Protein AF-A0A2R5L3Y3-F1 (afdb_monomer_lite)

Secondary structure (DSSP, 8-state):
-HHHHHHHH--GGGHHHHHHHHHHHHTSPPPSS---HHHHHHTTTTT-HHHHHHHHHHHHHHHHHHHHHHHHHHHHHHHTSTT----HHHHHHHHHHHHH--

Radius of gyration: 19.38 Å; chains: 1; bounding box: 50×32×42 Å

InterPro domains:
  IPR008906 HAT, C-terminal dimerisation domain [PF05699] (33-96)
  IPR012337 Ribonuclease H-like superfamily [SSF53098] (6-101)

Sequence (102 aa):
YEDLFLFVLRDESRMDDIKREFFEYAVCPAPQVDISPIQFWTARWSTWPLLSLCALSILAILVSRANVERAFSKLRVINRKERAAMTDANMMMYACIYYNKR

Organism: NCBI:txid34597

pLDDT: mean 74.78, std 13.36, range [46.06, 93.06]

Structure (mmCIF, N/CA/C/O backbone):
data_AF-A0A2R5L3Y3-F1
#
_entry.id   AF-A0A2R5L3Y3-F1
#
loop_
_atom_site.group_PDB
_atom_site.id
_atom_site.type_symbol
_atom_site.label_atom_id
_atom_site.label_alt_id
_atom_site.label_comp_id
_atom_site.label_asym_id
_atom_site.label_entity_id
_atom_site.label_seq_id
_atom_site.pdbx_PDB_ins_code
_atom_site.Cartn_x
_atom_site.Cartn_y
_atom_site.Cartn_z
_atom_site.occupancy
_atom_site.B_iso_or_equiv
_atom_site.auth_seq_id
_atom_site.auth_comp_id
_atom_site.auth_asym_id
_atom_site.auth_atom_id
_atom_site.pdbx_PDB_model_num
ATOM 1 N N . TYR A 1 1 ? 11.323 10.285 5.483 1.00 57.41 1 TYR A N 1
ATOM 2 C CA . TYR A 1 1 ? 10.496 9.302 4.746 1.00 57.41 1 TYR A CA 1
ATOM 3 C C . TYR A 1 1 ? 10.535 7.935 5.417 1.00 57.41 1 TYR A C 1
ATOM 5 O O . TYR A 1 1 ? 9.521 7.254 5.379 1.00 57.41 1 TYR A O 1
ATOM 13 N N . GLU A 1 2 ? 11.636 7.559 6.076 1.00 65.69 2 GLU A N 1
ATOM 14 C CA . GLU A 1 2 ? 11.745 6.307 6.844 1.00 65.69 2 GLU A CA 1
ATOM 15 C C . GLU A 1 2 ? 10.630 6.143 7.893 1.00 65.69 2 GLU A C 1
ATOM 17 O O . GLU A 1 2 ? 9.967 5.112 7.890 1.00 65.69 2 GLU A O 1
ATOM 22 N N . ASP A 1 3 ? 10.300 7.187 8.665 1.00 74.75 3 ASP A N 1
ATOM 23 C CA . ASP A 1 3 ? 9.203 7.143 9.655 1.00 74.75 3 ASP A CA 1
ATOM 24 C C . ASP A 1 3 ? 7.838 6.778 9.051 1.00 74.75 3 ASP A C 1
ATOM 26 O O . ASP A 1 3 ? 7.018 6.110 9.679 1.00 74.75 3 ASP A O 1
ATOM 30 N N . LEU A 1 4 ? 7.582 7.202 7.808 1.00 75.94 4 LEU A N 1
ATOM 31 C CA . LEU A 1 4 ? 6.329 6.921 7.106 1.00 75.94 4 LEU A CA 1
ATOM 32 C C . LEU A 1 4 ? 6.260 5.451 6.678 1.00 75.94 4 LEU A C 1
ATOM 34 O O . LEU A 1 4 ? 5.204 4.827 6.768 1.00 75.94 4 LEU A O 1
ATOM 38 N N . PHE A 1 5 ? 7.385 4.894 6.232 1.00 78.75 5 PHE A N 1
ATOM 39 C CA . PHE A 1 5 ? 7.484 3.488 5.862 1.00 78.75 5 PHE A CA 1
ATOM 40 C C . PHE A 1 5 ? 7.451 2.573 7.089 1.00 78.75 5 PHE A C 1
ATOM 42 O O . PHE A 1 5 ? 6.757 1.559 7.059 1.00 78.75 5 PHE A O 1
ATOM 49 N N . LEU A 1 6 ? 8.095 2.965 8.192 1.00 79.38 6 LEU A N 1
ATOM 50 C CA . LEU A 1 6 ? 7.996 2.268 9.478 1.00 79.38 6 LEU A CA 1
ATOM 51 C C . LEU A 1 6 ? 6.571 2.273 10.019 1.00 79.38 6 LEU A C 1
ATOM 53 O O . LEU A 1 6 ? 6.093 1.247 10.500 1.00 79.38 6 LEU A O 1
ATOM 57 N N . PHE A 1 7 ? 5.863 3.395 9.890 1.00 79.25 7 PHE A N 1
ATOM 58 C CA . PHE A 1 7 ? 4.465 3.486 10.301 1.00 79.25 7 PHE A CA 1
ATOM 59 C C . PHE A 1 7 ? 3.570 2.477 9.565 1.00 79.25 7 PHE A C 1
ATOM 61 O O . PHE A 1 7 ? 2.660 1.905 10.171 1.00 79.25 7 PHE A O 1
ATOM 68 N N . VAL A 1 8 ? 3.824 2.243 8.272 1.00 80.69 8 VAL A N 1
ATOM 69 C CA . VAL A 1 8 ? 3.048 1.286 7.473 1.00 80.69 8 VAL A CA 1
ATOM 70 C C . VAL A 1 8 ? 3.502 -0.157 7.703 1.00 80.69 8 VAL A C 1
ATOM 72 O O . VAL A 1 8 ? 2.654 -1.015 7.939 1.00 80.69 8 VAL A O 1
ATOM 75 N N . LEU A 1 9 ? 4.806 -0.438 7.646 1.00 80.94 9 LEU A N 1
ATOM 76 C CA . LEU A 1 9 ? 5.322 -1.807 7.745 1.00 80.94 9 LEU A CA 1
ATOM 77 C C . LEU A 1 9 ? 5.331 -2.365 9.164 1.00 80.94 9 LEU A C 1
ATOM 79 O O . LEU A 1 9 ? 5.210 -3.577 9.322 1.00 80.94 9 LEU A O 1
ATOM 83 N N . ARG A 1 10 ? 5.486 -1.506 10.179 1.00 82.25 10 ARG A N 1
ATOM 84 C CA . ARG A 1 10 ? 5.663 -1.895 11.590 1.00 82.25 10 ARG A CA 1
ATOM 85 C C . ARG A 1 10 ? 6.804 -2.902 11.809 1.00 82.25 10 ARG A C 1
ATOM 87 O O . ARG A 1 10 ? 6.776 -3.652 12.778 1.00 82.25 10 ARG A O 1
ATOM 94 N N . ASP A 1 11 ? 7.780 -2.914 10.904 1.00 80.56 11 ASP A N 1
ATOM 95 C CA . ASP A 1 11 ? 8.906 -3.844 10.885 1.00 80.56 11 ASP A CA 1
ATOM 96 C C . ASP A 1 11 ? 10.148 -3.143 10.319 1.00 80.56 11 ASP A C 1
ATOM 98 O O . ASP A 1 11 ? 10.199 -2.783 9.139 1.00 80.56 11 ASP A O 1
ATOM 102 N N . GLU A 1 12 ? 11.142 -2.931 11.181 1.00 82.06 12 GLU A N 1
ATOM 103 C CA . GLU A 1 12 ? 12.411 -2.279 10.840 1.00 82.06 12 GLU A CA 1
ATOM 104 C C . GLU A 1 12 ? 13.321 -3.167 9.984 1.00 82.06 12 GLU A C 1
ATOM 106 O O . GLU A 1 12 ? 14.093 -2.647 9.179 1.00 82.06 12 GLU A O 1
ATOM 111 N N . SER A 1 13 ? 13.197 -4.496 10.085 1.00 85.94 13 SER A N 1
ATOM 112 C CA . SER A 1 13 ? 14.077 -5.439 9.377 1.00 85.94 13 SER A CA 1
ATOM 113 C C . SER A 1 13 ? 13.918 -5.385 7.855 1.00 85.94 13 SER A C 1
ATOM 115 O O . SER A 1 13 ? 14.812 -5.784 7.115 1.00 85.94 13 SER A O 1
ATOM 117 N N . ARG A 1 14 ? 12.794 -4.837 7.382 1.00 84.94 14 ARG A N 1
ATOM 118 C CA . ARG A 1 14 ? 12.430 -4.728 5.962 1.00 84.94 14 ARG A CA 1
ATOM 119 C C . ARG A 1 14 ? 12.754 -3.360 5.363 1.00 84.94 14 ARG A C 1
ATOM 121 O O . ARG A 1 14 ? 12.419 -3.095 4.208 1.00 84.94 14 ARG A O 1
ATOM 128 N N . MET A 1 15 ? 13.378 -2.470 6.136 1.00 85.44 15 MET A N 1
ATOM 129 C CA . MET A 1 15 ? 13.685 -1.112 5.686 1.00 85.44 15 MET A CA 1
ATOM 130 C C . MET A 1 15 ? 14.720 -1.095 4.558 1.00 85.44 15 MET A C 1
ATOM 132 O O . MET A 1 15 ? 14.590 -0.312 3.618 1.00 85.44 15 MET A O 1
ATOM 136 N N . ASP A 1 16 ? 15.712 -1.984 4.611 1.00 88.62 16 ASP A N 1
ATOM 137 C CA . ASP A 1 16 ? 16.728 -2.091 3.560 1.00 88.62 16 ASP A CA 1
ATOM 138 C C . ASP A 1 16 ? 16.133 -2.593 2.237 1.00 88.62 16 ASP A C 1
ATOM 140 O O . ASP A 1 16 ? 16.488 -2.096 1.165 1.00 88.62 16 ASP A O 1
ATOM 144 N N . ASP A 1 17 ? 15.149 -3.495 2.303 1.00 89.25 17 ASP A N 1
ATOM 145 C CA . ASP A 1 17 ? 14.412 -3.950 1.123 1.00 89.25 17 ASP A CA 1
ATOM 146 C C . ASP A 1 17 ? 13.576 -2.820 0.501 1.00 89.25 17 ASP A C 1
ATOM 148 O O . ASP A 1 17 ? 13.590 -2.659 -0.721 1.00 89.25 17 ASP A O 1
ATOM 152 N N . ILE A 1 18 ? 12.907 -1.986 1.313 1.00 89.06 18 ILE A N 1
ATOM 153 C CA . ILE A 1 18 ? 12.202 -0.794 0.801 1.00 89.06 18 ILE A CA 1
ATOM 154 C C . ILE A 1 18 ? 13.182 0.168 0.145 1.00 89.06 18 ILE A C 1
ATOM 156 O O . ILE A 1 18 ? 12.887 0.692 -0.926 1.00 89.06 18 ILE A O 1
ATOM 160 N N . LYS A 1 19 ? 14.325 0.442 0.786 1.00 87.56 19 LYS A N 1
ATOM 161 C CA . LYS A 1 19 ? 15.335 1.354 0.235 1.00 87.56 19 LYS A CA 1
ATOM 162 C C . LYS A 1 19 ? 15.778 0.876 -1.140 1.00 87.56 19 LYS A C 1
ATOM 164 O O . LYS A 1 19 ? 15.795 1.680 -2.068 1.00 87.56 19 LYS A O 1
ATOM 169 N N . ARG A 1 20 ? 16.057 -0.424 -1.290 1.00 91.75 20 ARG A N 1
ATOM 170 C CA . ARG A 1 20 ? 16.386 -1.036 -2.584 1.00 91.75 20 ARG A CA 1
ATOM 171 C C . ARG A 1 20 ? 15.279 -0.808 -3.616 1.00 91.75 20 ARG A C 1
ATOM 173 O O . ARG A 1 20 ? 15.556 -0.234 -4.665 1.00 91.75 20 ARG A O 1
ATOM 180 N N . GLU A 1 21 ? 14.036 -1.180 -3.305 1.00 92.75 21 GLU A N 1
ATOM 181 C CA . GLU A 1 21 ? 12.897 -0.990 -4.220 1.00 92.75 21 GLU A CA 1
ATOM 182 C C . GLU A 1 21 ? 12.679 0.492 -4.579 1.00 92.75 21 GLU A C 1
ATOM 184 O O . GLU A 1 21 ? 12.365 0.833 -5.719 1.00 92.75 21 GLU A O 1
ATOM 189 N N . PHE A 1 22 ? 12.878 1.399 -3.621 1.00 89.50 22 PHE A N 1
ATOM 190 C CA . PHE A 1 22 ? 12.750 2.838 -3.831 1.00 89.50 22 PHE A CA 1
ATOM 191 C C . PHE A 1 22 ? 13.835 3.386 -4.758 1.00 89.50 22 PHE A C 1
ATOM 193 O O . PHE A 1 22 ? 13.534 4.205 -5.628 1.00 89.50 22 PHE A O 1
ATOM 200 N N . PHE A 1 23 ? 15.081 2.931 -4.608 1.00 90.00 23 PHE A N 1
ATOM 201 C CA . PHE A 1 23 ? 16.159 3.313 -5.516 1.00 90.00 23 PHE A CA 1
ATOM 202 C C . PHE A 1 23 ? 15.881 2.836 -6.940 1.00 90.00 23 PHE A C 1
ATOM 204 O O . PHE A 1 23 ? 16.034 3.625 -7.867 1.00 90.00 23 PHE A O 1
ATOM 211 N N . GLU A 1 24 ? 15.406 1.603 -7.117 1.00 89.88 24 GLU A N 1
ATOM 212 C CA . GLU A 1 24 ? 15.007 1.077 -8.429 1.00 89.88 24 GLU A CA 1
ATOM 213 C C . GLU A 1 24 ? 13.852 1.870 -9.052 1.00 89.88 24 GLU A C 1
ATOM 215 O O . GLU A 1 24 ? 13.871 2.179 -10.246 1.00 89.88 24 GLU A O 1
ATOM 220 N N . TYR A 1 25 ? 12.861 2.251 -8.246 1.00 88.31 25 TYR A N 1
ATOM 221 C CA . TYR A 1 25 ? 11.781 3.125 -8.688 1.00 88.31 25 TYR A CA 1
ATOM 222 C C . TYR A 1 25 ? 12.294 4.507 -9.118 1.00 88.31 25 TYR A C 1
ATOM 224 O O . TYR A 1 25 ? 11.851 5.025 -10.140 1.00 88.31 25 TYR A O 1
ATOM 232 N N . ALA A 1 26 ? 13.239 5.098 -8.381 1.00 86.50 26 ALA A N 1
ATOM 233 C CA . ALA A 1 26 ? 13.730 6.455 -8.628 1.00 86.50 26 ALA A CA 1
ATOM 234 C C . ALA A 1 26 ? 14.467 6.614 -9.969 1.00 86.50 26 ALA A C 1
ATOM 236 O O . ALA A 1 26 ? 14.453 7.701 -10.546 1.00 86.50 26 ALA A O 1
ATOM 237 N N . VAL A 1 27 ? 15.090 5.546 -10.478 1.00 88.56 27 VAL A N 1
ATOM 238 C CA . VAL A 1 27 ? 15.688 5.522 -11.827 1.00 88.56 27 VAL A CA 1
ATOM 239 C C . VAL A 1 27 ? 14.712 5.074 -12.916 1.00 88.56 27 VAL A C 1
ATOM 241 O O . VAL A 1 27 ? 15.037 5.153 -14.101 1.00 88.56 27 VAL A O 1
ATOM 244 N N . CYS A 1 28 ? 13.508 4.625 -12.552 1.00 82.12 28 CYS A N 1
ATOM 245 C CA . CYS A 1 28 ? 12.497 4.230 -13.520 1.00 82.12 28 CYS A CA 1
ATOM 246 C C . CYS A 1 28 ? 11.897 5.480 -14.191 1.00 82.12 28 CYS A C 1
ATOM 248 O O . CYS A 1 28 ? 11.504 6.424 -13.499 1.00 82.12 28 CYS A O 1
ATOM 250 N N . PRO A 1 29 ? 11.793 5.517 -15.531 1.00 77.62 29 PRO A N 1
ATOM 251 C CA . PRO A 1 29 ? 11.181 6.645 -16.213 1.00 77.62 29 PRO A CA 1
ATOM 252 C C . PRO A 1 29 ? 9.728 6.825 -15.767 1.00 77.62 29 PRO A C 1
ATOM 254 O O . PRO A 1 29 ? 8.973 5.857 -15.628 1.00 77.62 29 PRO A O 1
ATOM 257 N N . ALA A 1 30 ? 9.338 8.085 -15.562 1.00 73.38 30 ALA A N 1
ATOM 258 C CA . ALA A 1 30 ? 7.974 8.425 -15.190 1.00 73.38 30 ALA A CA 1
ATOM 259 C C . ALA A 1 30 ? 6.984 7.852 -16.224 1.00 73.38 30 ALA A C 1
ATOM 261 O O . ALA A 1 30 ? 7.262 7.891 -17.430 1.00 73.38 30 ALA A O 1
ATOM 262 N N . PRO A 1 31 ? 5.837 7.307 -15.782 1.00 69.00 31 PRO A N 1
ATOM 263 C CA . PRO A 1 31 ? 4.839 6.778 -16.699 1.00 69.00 31 PRO A CA 1
ATOM 264 C C . PRO A 1 31 ? 4.375 7.88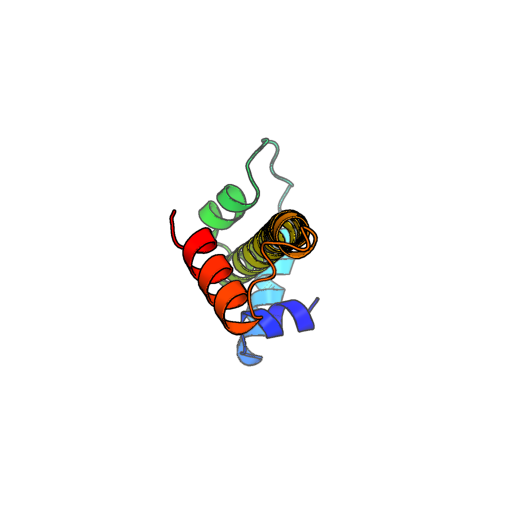7 -17.657 1.00 69.00 31 PRO A C 1
ATOM 266 O O . PRO A 1 31 ? 3.932 8.945 -17.228 1.00 69.00 31 PRO A O 1
ATOM 269 N N . GLN A 1 32 ? 4.469 7.625 -18.963 1.00 67.81 32 GLN A N 1
ATOM 270 C CA . GLN A 1 32 ? 4.073 8.539 -20.051 1.00 67.81 32 GLN A CA 1
ATOM 271 C C . GLN A 1 32 ? 2.544 8.628 -20.241 1.00 67.81 32 GLN A C 1
ATOM 273 O O . GLN A 1 32 ? 2.064 9.260 -21.177 1.00 67.81 32 GLN A O 1
ATOM 278 N N . VAL A 1 33 ? 1.772 7.946 -19.393 1.00 69.94 33 VAL A N 1
ATOM 279 C CA . VAL A 1 33 ? 0.327 7.751 -19.538 1.00 69.94 33 VAL A CA 1
ATOM 280 C C . VAL A 1 33 ? -0.366 8.236 -18.271 1.00 69.94 33 VAL A C 1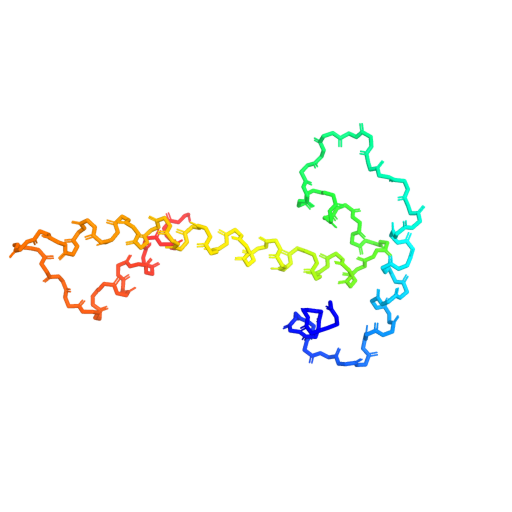
ATOM 282 O O . VAL A 1 33 ? 0.137 8.005 -17.170 1.00 69.94 33 VAL A O 1
ATOM 285 N N . ASP A 1 34 ? -1.532 8.860 -18.438 1.00 77.81 34 ASP A N 1
ATOM 286 C CA . ASP A 1 34 ? -2.417 9.329 -17.366 1.00 77.81 34 ASP A CA 1
ATOM 287 C C . ASP A 1 34 ? -3.059 8.136 -16.622 1.00 77.81 34 ASP A C 1
ATOM 289 O O . ASP A 1 34 ? -4.225 7.786 -16.803 1.00 77.81 34 ASP A O 1
ATOM 293 N N . ILE A 1 35 ? -2.241 7.412 -15.856 1.00 81.94 35 ILE A N 1
ATOM 294 C CA . ILE A 1 35 ? -2.640 6.243 -15.067 1.00 81.94 35 ILE A CA 1
ATOM 295 C C . ILE A 1 35 ? -2.897 6.702 -13.635 1.00 81.94 35 ILE A C 1
ATOM 297 O O . ILE A 1 35 ? -2.072 7.395 -13.037 1.00 81.94 35 ILE A O 1
ATOM 301 N N . SER A 1 36 ? -4.014 6.266 -13.043 1.00 86.12 36 SER A N 1
ATOM 302 C CA . SER A 1 36 ? -4.287 6.591 -11.643 1.00 86.12 36 SER A CA 1
ATOM 303 C C . SER A 1 36 ? -3.183 6.034 -10.724 1.00 86.12 36 SER A C 1
ATOM 305 O O . SER A 1 36 ? -2.731 4.901 -10.923 1.00 86.12 36 SER A O 1
ATOM 307 N N . PRO A 1 37 ? -2.770 6.762 -9.668 1.00 84.19 37 PRO A N 1
ATOM 308 C CA . PRO A 1 37 ? -1.721 6.298 -8.758 1.00 84.19 37 PRO A CA 1
ATOM 309 C C . PRO A 1 37 ? -2.005 4.914 -8.162 1.00 84.19 37 PRO A C 1
ATOM 311 O O . PRO A 1 37 ? 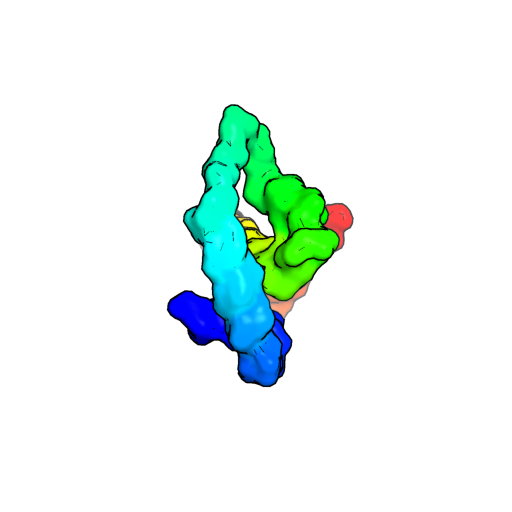-1.095 4.107 -8.010 1.00 84.19 37 PRO A O 1
ATOM 314 N N . ILE A 1 38 ? -3.274 4.602 -7.880 1.00 87.94 38 ILE A N 1
ATOM 315 C CA . ILE A 1 38 ? -3.676 3.282 -7.379 1.00 87.94 38 ILE A CA 1
ATOM 316 C C . ILE A 1 38 ? -3.366 2.206 -8.422 1.00 87.94 38 ILE A C 1
ATOM 318 O O . ILE A 1 38 ? -2.669 1.251 -8.105 1.00 87.94 38 ILE A O 1
ATOM 322 N N . GLN A 1 39 ? -3.809 2.377 -9.671 1.00 87.88 39 GLN A N 1
ATOM 323 C CA . GLN A 1 39 ? -3.538 1.408 -10.739 1.00 87.88 39 GLN A CA 1
ATOM 324 C C . GLN A 1 39 ? -2.037 1.241 -11.001 1.00 87.88 39 GLN A C 1
ATOM 326 O O . GLN A 1 39 ? -1.581 0.119 -11.216 1.00 87.88 39 GLN A O 1
ATOM 331 N N . PHE A 1 40 ? -1.267 2.331 -10.933 1.00 89.00 40 PHE A N 1
ATOM 332 C CA . PHE A 1 40 ? 0.187 2.303 -11.093 1.00 89.00 40 PHE A CA 1
ATOM 333 C C . PHE A 1 40 ? 0.864 1.381 -10.070 1.00 89.00 40 PHE A C 1
ATOM 335 O O . PHE A 1 40 ? 1.683 0.543 -10.456 1.00 89.00 40 PHE A O 1
ATOM 342 N N . TRP A 1 41 ? 0.521 1.529 -8.786 1.00 91.38 41 TRP A N 1
ATOM 343 C CA . TRP A 1 41 ? 1.098 0.725 -7.706 1.00 91.38 41 TRP A CA 1
ATOM 344 C C . TRP A 1 41 ? 0.514 -0.689 -7.672 1.00 91.38 41 TRP A C 1
ATOM 346 O O . TRP A 1 41 ? 1.244 -1.642 -7.423 1.00 91.38 41 TRP A O 1
ATOM 356 N N . THR A 1 42 ? -0.769 -0.867 -8.008 1.00 89.69 42 THR A N 1
ATOM 357 C CA . THR A 1 42 ? -1.381 -2.200 -8.122 1.00 89.69 42 THR A CA 1
ATOM 358 C C . THR A 1 42 ? -0.696 -3.048 -9.199 1.00 89.69 42 THR A C 1
ATOM 360 O O . THR A 1 42 ? -0.408 -4.218 -8.963 1.00 89.69 42 THR A O 1
ATOM 363 N N . ALA A 1 43 ? -0.365 -2.464 -10.354 1.00 89.81 43 ALA A N 1
ATOM 364 C CA . ALA A 1 43 ? 0.298 -3.179 -11.447 1.00 89.81 43 ALA A CA 1
ATOM 365 C C . ALA A 1 43 ? 1.751 -3.587 -11.140 1.00 89.81 43 ALA A C 1
ATOM 367 O O . ALA A 1 43 ? 2.303 -4.440 -11.829 1.00 89.81 43 ALA A O 1
ATOM 368 N N . ARG A 1 44 ? 2.381 -2.984 -10.124 1.00 89.56 44 ARG A N 1
ATOM 369 C CA . ARG A 1 44 ? 3.802 -3.176 -9.793 1.00 89.56 44 ARG A CA 1
ATOM 370 C C . ARG A 1 44 ? 4.049 -3.989 -8.529 1.00 89.56 44 ARG A C 1
ATOM 372 O O . ARG A 1 44 ? 5.196 -4.112 -8.110 1.00 89.56 44 ARG A O 1
ATOM 379 N N . TRP A 1 45 ? 3.013 -4.616 -7.974 1.00 88.75 45 TRP A N 1
ATOM 380 C CA . TRP A 1 45 ? 3.145 -5.514 -6.822 1.00 88.75 45 TRP A CA 1
ATOM 381 C C . TRP A 1 45 ? 4.173 -6.629 -7.018 1.00 88.75 45 TRP A C 1
ATOM 383 O O . TRP A 1 45 ? 4.826 -7.019 -6.060 1.00 88.75 45 TRP A O 1
ATOM 393 N N . SER A 1 46 ? 4.328 -7.137 -8.243 1.00 89.06 46 SER A N 1
ATOM 394 C CA . SER A 1 46 ? 5.314 -8.176 -8.556 1.00 89.06 46 SER A CA 1
ATOM 395 C C . SER A 1 46 ? 6.755 -7.668 -8.569 1.00 89.06 46 SER A C 1
ATOM 397 O O . SER A 1 46 ? 7.671 -8.455 -8.369 1.00 89.06 46 SER A O 1
ATOM 399 N N . THR A 1 47 ? 6.959 -6.379 -8.849 1.00 89.81 47 THR A N 1
ATOM 400 C CA . THR A 1 47 ? 8.290 -5.777 -9.014 1.00 89.81 47 THR A CA 1
ATOM 401 C C . THR A 1 47 ? 8.749 -5.108 -7.726 1.00 89.81 47 THR A C 1
ATOM 403 O O . THR A 1 47 ? 9.878 -5.315 -7.302 1.00 89.81 47 THR A O 1
ATOM 406 N N . TRP A 1 48 ? 7.858 -4.355 -7.080 1.00 93.06 48 TRP A N 1
ATOM 407 C CA . TRP A 1 48 ? 8.137 -3.622 -5.848 1.00 93.06 48 TRP A CA 1
ATOM 408 C C . TRP A 1 48 ? 7.038 -3.888 -4.813 1.00 93.06 48 TRP A C 1
ATOM 410 O O . TRP A 1 48 ? 6.167 -3.035 -4.602 1.00 93.06 48 TRP A O 1
ATOM 420 N N . PRO A 1 49 ? 6.987 -5.094 -4.226 1.00 91.94 49 PRO A N 1
ATOM 421 C CA . PRO A 1 49 ? 5.913 -5.488 -3.319 1.00 91.94 49 PRO A CA 1
ATOM 422 C C . PRO A 1 49 ? 5.840 -4.607 -2.068 1.00 91.94 49 PRO A C 1
ATOM 424 O O . PRO A 1 49 ? 4.744 -4.218 -1.652 1.00 91.94 49 PRO A O 1
ATOM 427 N N . LEU A 1 50 ? 6.983 -4.263 -1.471 1.00 91.12 50 LEU A N 1
ATOM 428 C CA . LEU A 1 50 ? 7.033 -3.470 -0.244 1.00 91.12 50 LEU A CA 1
ATOM 429 C C . LEU A 1 50 ? 6.695 -2.010 -0.497 1.00 91.12 50 LEU A C 1
ATOM 431 O O . LEU A 1 50 ? 5.889 -1.413 0.222 1.00 91.12 50 LEU A O 1
ATOM 435 N N . LEU A 1 51 ? 7.274 -1.440 -1.544 1.00 90.56 51 LEU A N 1
ATOM 436 C CA . LEU A 1 51 ? 7.032 -0.063 -1.923 1.00 90.56 51 LEU A CA 1
ATOM 437 C C . LEU A 1 51 ? 5.585 0.132 -2.385 1.00 90.56 51 LEU A C 1
ATOM 439 O O . LEU A 1 51 ? 4.960 1.120 -2.002 1.00 90.56 51 LEU A O 1
ATOM 443 N N . SER A 1 52 ? 5.019 -0.826 -3.130 1.00 91.88 52 SER A N 1
ATOM 444 C CA . SER A 1 52 ? 3.616 -0.784 -3.566 1.00 91.88 52 SER A CA 1
ATOM 445 C C . SER A 1 52 ? 2.650 -0.892 -2.388 1.00 91.88 52 SER A C 1
ATOM 447 O O . SER A 1 52 ? 1.690 -0.121 -2.320 1.00 91.88 52 SER A O 1
ATOM 449 N N . LEU A 1 53 ? 2.914 -1.785 -1.426 1.00 90.38 53 LEU A N 1
ATOM 450 C CA . LEU A 1 53 ? 2.140 -1.880 -0.184 1.00 90.38 53 LEU A CA 1
ATOM 451 C C . LEU A 1 53 ? 2.146 -0.547 0.575 1.00 90.38 53 LEU A C 1
ATOM 453 O O . LEU A 1 53 ? 1.088 -0.047 0.975 1.00 90.38 53 LEU A O 1
ATOM 457 N N . CYS A 1 54 ? 3.327 0.046 0.747 1.00 89.25 54 CYS A N 1
ATOM 458 C CA . CYS A 1 54 ? 3.485 1.321 1.433 1.00 89.25 54 CYS A CA 1
ATOM 459 C C . CYS A 1 54 ? 2.768 2.456 0.704 1.00 89.25 54 CYS A C 1
ATOM 461 O O . CYS A 1 54 ? 1.973 3.173 1.314 1.00 89.25 54 CYS A O 1
ATOM 463 N N . ALA A 1 55 ? 2.985 2.588 -0.603 1.00 88.81 55 ALA A N 1
ATOM 464 C CA . ALA A 1 55 ? 2.370 3.625 -1.416 1.00 88.81 55 ALA A CA 1
ATOM 465 C C . ALA A 1 55 ? 0.838 3.532 -1.403 1.00 88.81 55 ALA A C 1
ATOM 467 O O . ALA A 1 55 ? 0.166 4.538 -1.175 1.00 88.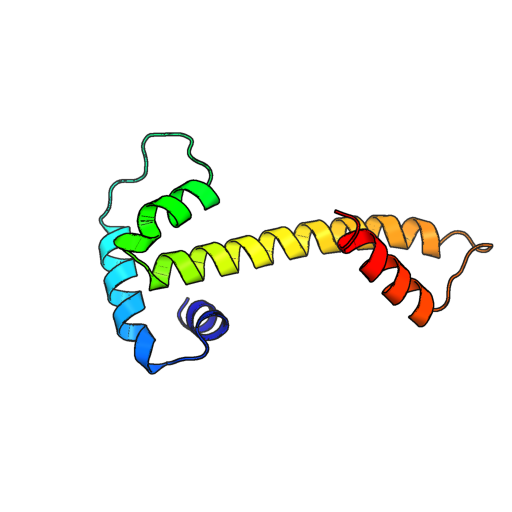81 55 ALA A O 1
ATOM 468 N N . LEU A 1 56 ? 0.270 2.333 -1.566 1.00 89.44 56 LEU A N 1
ATOM 469 C CA . LEU A 1 56 ? -1.180 2.125 -1.508 1.00 89.44 56 LEU A CA 1
ATOM 470 C C . LEU A 1 56 ? -1.754 2.423 -0.120 1.00 89.44 56 LEU A C 1
ATOM 472 O O . LEU A 1 56 ? -2.806 3.054 -0.022 1.00 89.44 56 LEU A O 1
ATOM 476 N N . SER A 1 57 ? -1.056 2.037 0.949 1.00 87.25 57 SER A N 1
ATOM 477 C CA . SER A 1 57 ? -1.483 2.327 2.324 1.00 87.25 57 SER A CA 1
ATOM 478 C C . SER A 1 57 ? -1.482 3.829 2.609 1.00 87.25 57 SER A C 1
ATOM 480 O O . SER A 1 57 ? -2.442 4.361 3.167 1.00 87.25 57 SER A O 1
ATOM 482 N N . ILE A 1 58 ? -0.444 4.542 2.167 1.00 84.88 58 ILE A N 1
ATOM 483 C CA . ILE A 1 58 ? -0.350 6.002 2.292 1.00 84.88 58 ILE A CA 1
ATOM 484 C C . ILE A 1 58 ? -1.463 6.684 1.485 1.00 84.88 58 ILE A C 1
ATOM 486 O O . ILE A 1 58 ? -2.149 7.568 2.003 1.00 84.88 58 ILE A O 1
ATOM 490 N N . LEU A 1 59 ? -1.692 6.252 0.241 1.00 83.88 59 LEU A N 1
ATOM 491 C CA . LEU A 1 59 ? -2.769 6.771 -0.606 1.00 83.88 59 LEU A CA 1
ATOM 492 C C . LEU A 1 59 ? -4.147 6.540 0.032 1.00 83.88 59 LEU A C 1
ATOM 494 O O . LEU A 1 59 ? -4.980 7.446 0.035 1.00 83.88 59 LEU A O 1
ATOM 498 N N . ALA A 1 60 ? -4.375 5.374 0.640 1.00 81.94 60 ALA A N 1
ATOM 499 C CA . ALA A 1 60 ? -5.610 5.075 1.359 1.00 81.94 60 ALA A CA 1
ATOM 500 C C . ALA A 1 60 ? -5.808 5.985 2.585 1.00 81.94 60 ALA A C 1
ATOM 502 O O . ALA A 1 60 ? -6.915 6.485 2.805 1.00 81.94 60 ALA A O 1
ATOM 503 N N . ILE A 1 61 ? -4.743 6.271 3.347 1.00 75.81 61 ILE A N 1
ATOM 504 C CA . ILE A 1 61 ? -4.795 7.202 4.485 1.00 75.81 61 ILE A CA 1
ATOM 505 C C . ILE A 1 61 ? -5.186 8.606 4.015 1.00 75.81 61 ILE A C 1
ATOM 507 O O . ILE A 1 61 ? -6.082 9.216 4.603 1.00 75.81 61 ILE A O 1
ATOM 511 N N . LEU A 1 62 ? -4.564 9.117 2.951 1.00 65.50 62 LEU A N 1
ATOM 512 C CA . LEU A 1 62 ? -4.852 10.457 2.426 1.00 65.50 62 LEU A CA 1
ATOM 513 C C . LEU A 1 62 ? -6.296 10.579 1.922 1.00 65.50 62 LEU A C 1
ATOM 515 O O . LEU A 1 62 ? -6.985 11.547 2.251 1.00 65.50 62 LEU A O 1
ATOM 519 N N . VAL A 1 63 ? -6.788 9.565 1.206 1.00 61.22 63 VAL A N 1
ATOM 520 C CA . VAL A 1 63 ? -8.191 9.501 0.768 1.00 61.22 63 VAL A CA 1
ATOM 521 C C . VAL A 1 63 ? -9.139 9.443 1.969 1.00 61.22 63 VAL A C 1
ATOM 523 O O . VAL A 1 63 ? -10.183 10.100 1.963 1.00 61.22 63 VAL A O 1
ATOM 526 N N . SER A 1 64 ? -8.779 8.709 3.027 1.00 59.50 64 SER A N 1
ATOM 527 C CA . SER A 1 64 ? -9.586 8.652 4.248 1.00 59.50 64 SER A CA 1
ATOM 528 C C . SER A 1 64 ? -9.683 10.017 4.934 1.00 59.50 64 SER A C 1
ATOM 530 O O . SER A 1 64 ? -10.786 10.418 5.284 1.00 59.50 64 SER A O 1
ATOM 532 N N . ARG A 1 65 ? -8.589 10.787 5.042 1.00 58.97 65 ARG A N 1
ATOM 533 C CA . ARG A 1 65 ? -8.587 12.101 5.711 1.00 58.97 65 ARG A CA 1
ATOM 534 C C . ARG A 1 65 ? -9.498 13.106 5.013 1.00 58.97 65 ARG A C 1
ATOM 536 O O . ARG A 1 65 ? -10.344 13.706 5.667 1.00 58.97 65 ARG A O 1
ATOM 543 N N . ALA A 1 66 ? -9.402 13.219 3.688 1.00 59.47 66 ALA A N 1
ATOM 544 C CA . ALA A 1 66 ? -10.254 14.126 2.917 1.00 59.47 66 ALA A CA 1
ATOM 545 C C . ALA A 1 66 ? -11.748 13.752 3.015 1.00 59.47 66 ALA A C 1
ATOM 547 O O . ALA A 1 66 ? -12.620 14.620 3.109 1.00 59.47 66 ALA A O 1
ATOM 548 N N . ASN A 1 67 ? -12.060 12.452 3.031 1.00 57.78 67 ASN A N 1
ATOM 549 C CA . ASN A 1 67 ? -13.431 11.974 3.214 1.00 57.78 67 ASN A CA 1
ATOM 550 C C . ASN A 1 67 ? -13.939 12.221 4.642 1.00 57.78 67 ASN A C 1
ATOM 552 O O . ASN A 1 67 ? -15.064 12.697 4.806 1.00 57.78 67 ASN A O 1
ATOM 556 N N . VAL A 1 68 ? -13.088 11.978 5.644 1.00 57.84 68 VAL A N 1
ATOM 557 C CA . VAL A 1 68 ? -13.3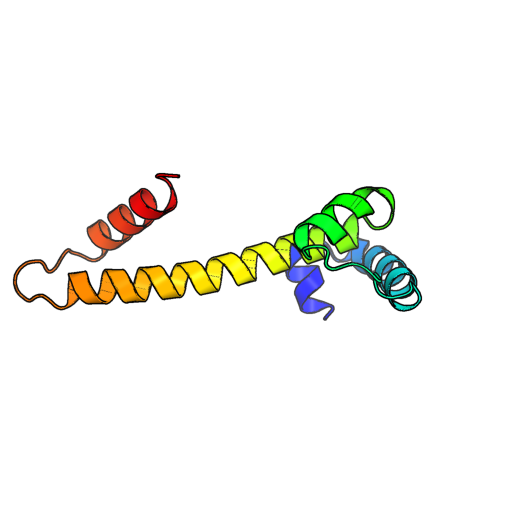17 12.251 7.070 1.00 57.84 68 VAL A CA 1
ATOM 558 C C . VAL A 1 68 ? -13.618 13.722 7.313 1.00 57.84 68 VAL A C 1
ATOM 560 O O . VAL A 1 68 ? -14.656 14.036 7.894 1.00 57.84 68 VAL A O 1
ATOM 563 N N . GLU A 1 69 ? -12.815 14.631 6.776 1.00 59.75 69 GLU A N 1
ATOM 564 C CA . GLU A 1 69 ? -13.057 16.074 6.853 1.00 59.75 69 GLU A CA 1
ATOM 565 C C . GLU A 1 69 ? -14.365 16.485 6.169 1.00 59.75 69 GLU A C 1
ATOM 567 O O . GLU A 1 69 ? -15.152 17.254 6.733 1.00 59.75 69 GLU A O 1
ATOM 572 N N . ARG A 1 70 ? -14.657 15.932 4.984 1.00 62.25 70 ARG A N 1
ATOM 573 C CA . ARG A 1 70 ? -15.912 16.209 4.272 1.00 62.25 70 ARG A CA 1
ATOM 574 C C . ARG A 1 70 ? -17.129 15.722 5.060 1.00 62.25 70 ARG A C 1
ATOM 576 O O . ARG A 1 70 ? -18.135 16.433 5.104 1.00 62.25 70 ARG A O 1
ATOM 583 N N . ALA A 1 71 ? -17.072 14.549 5.689 1.00 58.00 71 ALA A N 1
ATOM 584 C CA . ALA A 1 71 ? -18.189 14.082 6.505 1.00 58.00 71 ALA A CA 1
ATOM 585 C C . ALA A 1 71 ? -18.285 14.829 7.832 1.00 58.00 71 ALA A C 1
ATOM 587 O O . ALA A 1 71 ? -19.396 15.164 8.217 1.00 58.00 71 ALA A O 1
ATOM 588 N N . PHE A 1 72 ? -17.180 15.170 8.501 1.00 61.25 72 PHE A N 1
ATOM 589 C CA . PHE A 1 72 ? -17.233 16.020 9.694 1.00 61.25 72 PHE A CA 1
ATOM 590 C C . PHE A 1 72 ? -17.801 17.404 9.378 1.00 61.25 72 PHE A C 1
ATOM 592 O O . PHE A 1 72 ? -18.577 17.932 10.169 1.00 61.25 72 PHE A O 1
ATOM 599 N N . SER A 1 73 ? -17.497 17.970 8.208 1.00 62.53 73 SER A N 1
ATOM 600 C CA . SER A 1 73 ? -18.127 19.205 7.731 1.00 62.53 73 SER A CA 1
ATOM 601 C C . SER A 1 73 ? -19.646 19.041 7.566 1.00 62.53 73 SER A C 1
ATOM 603 O O . SER A 1 73 ? -20.417 19.854 8.077 1.00 62.53 73 SER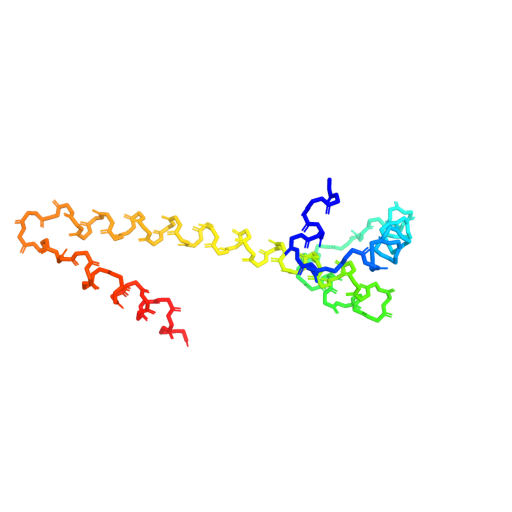 A O 1
ATOM 605 N N . LYS A 1 74 ? -20.105 17.938 6.957 1.00 60.34 74 LYS A N 1
ATOM 606 C CA . LYS A 1 74 ? -21.542 17.621 6.832 1.00 60.34 74 LYS A CA 1
ATOM 607 C C . LYS A 1 74 ? -22.216 17.338 8.182 1.00 60.34 74 LYS A C 1
ATOM 609 O O . LYS A 1 74 ? -23.325 17.806 8.420 1.00 60.34 74 LYS A O 1
ATOM 614 N N . LEU A 1 75 ? -21.551 16.623 9.085 1.00 59.25 75 LEU A N 1
ATOM 615 C CA . LEU A 1 75 ? -22.045 16.321 10.431 1.00 59.25 75 LEU A CA 1
ATOM 616 C C . LEU A 1 75 ? -22.079 17.575 11.317 1.00 59.25 75 LEU A C 1
ATOM 618 O O . LEU A 1 75 ? -22.969 17.712 12.150 1.00 59.25 75 LEU A O 1
ATOM 622 N N . ARG A 1 76 ? -21.191 18.550 11.093 1.00 59.19 76 ARG A N 1
ATOM 623 C CA . ARG A 1 76 ? -21.232 19.863 11.758 1.00 59.19 76 ARG A CA 1
ATOM 624 C C . ARG A 1 76 ? -22.501 20.650 11.418 1.00 59.19 76 ARG A C 1
ATOM 626 O O . ARG A 1 76 ? -23.004 21.374 12.272 1.00 59.19 76 ARG A O 1
ATOM 633 N N . VAL A 1 77 ? -23.043 20.491 10.207 1.00 58.41 77 VAL A N 1
ATOM 634 C CA . VAL A 1 77 ? -24.342 21.076 9.815 1.00 58.41 77 VAL A CA 1
ATOM 635 C C . VAL A 1 77 ? -25.495 20.433 10.591 1.00 58.41 77 VAL A C 1
ATOM 637 O O . VAL A 1 77 ? -26.436 21.129 10.967 1.00 58.41 77 VAL A O 1
ATOM 640 N N . ILE A 1 78 ? -25.407 19.131 10.879 1.00 56.28 78 ILE A N 1
ATOM 641 C CA . ILE A 1 78 ? -26.393 18.412 11.701 1.00 56.28 78 ILE A CA 1
ATOM 642 C C . ILE A 1 78 ? -26.291 18.857 13.168 1.00 56.28 78 ILE A C 1
ATOM 644 O O . ILE A 1 78 ? -27.313 19.131 13.788 1.00 56.28 78 ILE A O 1
ATOM 648 N N . ASN A 1 79 ? -25.074 19.036 13.689 1.00 52.81 79 ASN A N 1
ATOM 649 C CA . ASN A 1 79 ? -24.850 19.397 15.092 1.00 52.81 79 ASN A CA 1
ATOM 650 C C . ASN A 1 79 ? -25.193 20.868 15.435 1.00 52.81 79 ASN A C 1
ATOM 652 O O . ASN A 1 79 ? -25.386 21.205 16.595 1.00 52.81 79 ASN A O 1
ATOM 656 N N . ARG A 1 80 ? -25.282 21.770 14.443 1.00 55.78 80 ARG A N 1
ATOM 657 C CA . ARG A 1 80 ? -25.576 23.205 14.665 1.00 55.78 80 ARG A CA 1
ATOM 658 C C . ARG A 1 80 ? -27.055 23.588 14.617 1.00 55.78 80 ARG A C 1
ATOM 660 O O . ARG A 1 80 ? -27.381 24.730 14.927 1.00 55.78 80 ARG A O 1
ATOM 667 N N . LYS A 1 81 ? -27.966 22.691 14.229 1.00 53.53 81 LYS A N 1
ATOM 668 C CA . LYS A 1 81 ? -29.402 22.979 14.348 1.00 53.53 81 LYS A CA 1
ATOM 669 C C . LYS A 1 81 ? -29.821 22.677 15.782 1.00 53.53 81 LYS A C 1
ATOM 671 O O . LYS A 1 81 ? -30.013 21.514 16.116 1.00 53.53 81 LYS A O 1
ATOM 676 N N . GLU A 1 82 ? -30.013 23.720 16.590 1.00 52.22 82 GLU A N 1
ATOM 677 C CA . GLU A 1 82 ? -30.412 23.725 18.018 1.00 52.22 82 GLU A CA 1
ATOM 678 C C . GLU A 1 82 ? -31.636 22.852 18.400 1.00 52.22 82 GLU A C 1
ATOM 680 O O . GLU A 1 82 ? -32.006 22.782 19.565 1.00 52.22 82 GLU A O 1
ATOM 685 N N . ARG A 1 83 ? -32.266 22.143 17.453 1.00 52.22 83 ARG A N 1
ATOM 686 C CA . ARG A 1 83 ? -33.369 21.193 17.680 1.00 52.22 83 ARG A CA 1
ATOM 687 C C . ARG A 1 83 ? -33.029 19.721 17.397 1.00 52.22 83 ARG A C 1
ATOM 689 O O . ARG A 1 83 ? -33.892 18.873 17.585 1.00 52.22 83 ARG A O 1
ATOM 696 N N . ALA A 1 84 ? -31.814 19.406 16.941 1.00 53.66 84 ALA A N 1
ATOM 697 C CA . ALA A 1 84 ? -31.384 18.047 16.582 1.00 53.66 84 ALA A CA 1
ATOM 698 C C . ALA A 1 84 ? -29.992 17.696 17.142 1.00 53.66 84 ALA A C 1
ATOM 700 O O . ALA A 1 84 ? -29.275 16.885 16.556 1.00 53.66 84 ALA A O 1
ATOM 701 N N . ALA A 1 85 ? -29.596 18.328 18.253 1.00 52.22 85 ALA A N 1
ATOM 702 C CA . ALA A 1 85 ? -28.336 18.041 18.927 1.00 52.22 85 ALA A CA 1
ATOM 703 C C . ALA A 1 85 ? -28.335 16.579 19.396 1.00 52.22 85 ALA A C 1
ATOM 705 O O . ALA A 1 85 ? -29.061 16.191 20.312 1.00 52.22 85 ALA A O 1
ATOM 706 N N . MET A 1 86 ? -27.557 15.758 18.701 1.00 62.28 86 MET A N 1
ATOM 707 C CA . MET A 1 86 ? -27.397 14.347 19.003 1.00 62.28 86 MET A CA 1
ATOM 708 C C . MET A 1 86 ? -26.209 14.199 19.952 1.00 62.28 86 MET A C 1
ATOM 710 O O . MET A 1 86 ? -25.195 14.867 19.772 1.00 62.28 86 MET A O 1
ATOM 714 N N . THR A 1 87 ? -26.328 13.343 20.965 1.00 63.81 87 THR A N 1
ATOM 715 C CA . THR A 1 87 ? -25.225 13.083 21.900 1.00 63.81 87 THR A CA 1
ATOM 716 C C . THR A 1 87 ? -24.000 12.536 21.161 1.00 63.81 87 THR A C 1
ATOM 718 O O . THR A 1 87 ? -24.137 11.848 20.144 1.00 63.81 87 THR A O 1
ATOM 721 N N . ASP A 1 88 ? -22.800 12.796 21.685 1.00 62.09 88 ASP A N 1
ATOM 722 C CA . ASP A 1 88 ? -21.534 12.397 21.048 1.00 62.09 88 ASP A CA 1
ATOM 723 C C . ASP A 1 88 ? -21.479 10.894 20.721 1.00 62.09 88 ASP A C 1
ATOM 725 O O . ASP A 1 88 ? -21.027 10.495 19.647 1.00 62.09 88 ASP A O 1
ATOM 729 N N . ALA A 1 89 ? -22.031 10.051 21.601 1.00 64.12 89 ALA A N 1
ATOM 730 C CA . ALA A 1 89 ? -22.123 8.606 21.393 1.00 64.12 89 ALA A CA 1
ATOM 731 C C . ALA A 1 89 ? -22.963 8.238 20.154 1.00 64.12 89 ALA A C 1
ATOM 733 O O . ALA A 1 89 ? -22.557 7.413 19.332 1.00 64.12 89 ALA A O 1
ATOM 734 N N . ASN A 1 90 ? -24.105 8.901 19.969 1.00 66.56 90 ASN A N 1
ATOM 735 C CA . ASN A 1 90 ? -24.965 8.682 18.812 1.00 66.56 90 ASN A CA 1
ATOM 736 C C . ASN A 1 90 ? -24.322 9.241 17.535 1.00 66.56 90 ASN A C 1
ATOM 738 O O . ASN A 1 90 ? -24.467 8.649 16.465 1.00 66.56 90 ASN A O 1
ATOM 742 N N . MET A 1 91 ? -23.579 10.350 17.626 1.00 65.81 91 MET A N 1
ATOM 743 C CA . MET A 1 91 ? -22.882 10.948 16.482 1.00 65.81 91 MET A CA 1
ATOM 744 C C . MET A 1 91 ? -21.798 10.015 15.934 1.00 65.81 91 MET A C 1
ATOM 746 O O . MET A 1 91 ? -21.700 9.842 14.716 1.00 65.81 91 MET A O 1
ATOM 750 N N . MET A 1 92 ? -21.046 9.354 16.815 1.00 65.25 92 MET A N 1
ATOM 751 C CA . MET A 1 92 ? -20.061 8.337 16.431 1.00 65.25 92 MET A CA 1
ATOM 752 C C . MET A 1 92 ? -20.724 7.124 15.770 1.00 65.25 92 MET A C 1
ATOM 754 O O . MET A 1 92 ? -20.264 6.659 14.727 1.00 65.25 92 MET A O 1
ATOM 758 N N . MET A 1 93 ? -21.853 6.660 16.313 1.00 68.44 93 MET A N 1
ATOM 759 C CA . MET A 1 93 ? -22.632 5.569 15.722 1.00 68.44 93 MET A CA 1
ATOM 760 C C . MET A 1 93 ? -23.157 5.930 14.320 1.00 68.44 93 MET A C 1
ATOM 762 O O . MET A 1 93 ? -23.055 5.128 13.390 1.00 68.44 93 MET A O 1
ATOM 766 N N . TYR A 1 94 ? -23.653 7.155 14.131 1.00 68.00 94 TYR A N 1
ATOM 767 C CA . TYR A 1 94 ? -24.151 7.630 12.837 1.00 68.00 94 TYR A CA 1
ATOM 768 C C . TYR A 1 94 ? -23.031 7.796 11.806 1.00 68.00 94 TYR A C 1
ATOM 770 O O . TYR A 1 94 ? -23.209 7.434 10.643 1.00 68.00 94 TYR A O 1
ATOM 778 N N . ALA A 1 95 ? -21.861 8.285 12.225 1.00 65.25 95 ALA A N 1
ATOM 779 C CA . ALA A 1 95 ? -20.677 8.344 11.375 1.00 65.25 95 ALA A CA 1
ATOM 780 C C . ALA A 1 95 ? -20.249 6.935 10.932 1.00 65.25 95 ALA A C 1
ATOM 782 O O . ALA A 1 95 ? -20.074 6.708 9.735 1.00 65.25 95 ALA A O 1
ATOM 783 N N . CYS A 1 96 ? -20.173 5.970 11.855 1.00 67.94 96 CYS A N 1
ATOM 784 C CA . CYS A 1 96 ? -19.860 4.577 11.529 1.00 67.94 96 CYS A CA 1
ATOM 785 C C . CYS A 1 96 ? -20.847 3.977 10.518 1.00 67.94 96 CYS A C 1
ATOM 787 O O . CYS A 1 96 ? -20.415 3.373 9.538 1.00 67.94 96 CYS A O 1
ATOM 789 N N . ILE A 1 97 ? -22.158 4.169 10.699 1.00 73.06 97 ILE A N 1
ATOM 790 C CA . ILE A 1 97 ? -23.167 3.671 9.748 1.00 73.06 97 ILE A CA 1
ATOM 791 C C . ILE A 1 97 ? -23.034 4.368 8.388 1.00 73.06 97 ILE A C 1
ATOM 793 O O . ILE A 1 97 ? -23.092 3.709 7.353 1.00 73.06 97 ILE A O 1
ATOM 797 N N . TYR A 1 98 ? -22.831 5.686 8.368 1.00 69.75 98 TYR A N 1
ATOM 798 C CA . TYR A 1 98 ? -22.687 6.457 7.132 1.00 69.75 98 TYR A CA 1
ATOM 799 C C . TYR A 1 98 ? -21.466 6.021 6.307 1.00 69.75 98 TYR A C 1
ATOM 801 O O . TYR A 1 98 ? -21.557 5.929 5.086 1.00 69.75 98 TYR A O 1
ATOM 809 N N . TYR A 1 99 ? -20.342 5.713 6.960 1.00 61.69 99 TYR A N 1
ATOM 810 C CA . TYR A 1 99 ? -19.128 5.248 6.282 1.00 61.69 99 TYR A CA 1
ATOM 811 C C . TYR A 1 99 ? -19.199 3.805 5.787 1.00 61.69 99 TYR A C 1
ATOM 813 O O . TYR A 1 99 ? -18.574 3.491 4.776 1.00 61.69 99 TYR A O 1
ATOM 821 N N . ASN A 1 100 ? -19.954 2.946 6.475 1.00 66.88 100 ASN A N 1
ATOM 822 C CA . ASN A 1 100 ? -20.051 1.521 6.155 1.00 66.88 100 ASN A CA 1
ATOM 823 C C . ASN A 1 100 ? -21.265 1.157 5.283 1.00 66.88 100 ASN A C 1
ATOM 825 O O . ASN A 1 100 ? -21.390 0.009 4.878 1.00 66.88 100 ASN A O 1
ATOM 829 N N . LYS A 1 101 ? -22.155 2.105 4.956 1.00 62.25 101 LYS A N 1
ATOM 830 C CA . LYS A 1 101 ? -23.303 1.897 4.048 1.00 62.25 101 LYS A CA 1
ATOM 831 C C . LYS A 1 101 ? -22.936 1.912 2.552 1.00 62.25 101 LYS A C 1
ATOM 833 O O . LYS A 1 101 ? -23.764 2.291 1.725 1.00 62.25 101 LYS A O 1
ATOM 838 N N . ARG A 1 102 ? -21.701 1.549 2.209 1.00 46.06 102 ARG A N 1
ATOM 839 C CA . ARG A 1 102 ? -21.265 1.440 0.815 1.00 46.06 102 ARG A CA 1
ATOM 840 C C . ARG A 1 102 ? -21.583 0.069 0.246 1.00 46.06 102 ARG A C 1
ATOM 842 O O . ARG A 1 102 ? -21.328 -0.917 0.965 1.00 46.06 102 ARG A O 1
#

Foldseek 3Di:
DLVLLCVQPVDPVCSVVQVVLVVVVVPDDDDPDPDDQLRVLVVCCVPRVSNSSSSNVVVVVVVVVVVVVVVVVVVVVQCPPPVRNDDPVVSVVVVVCVVPVD